Protein AF-A0A3T0Y4U0-F1 (afdb_monomer)

Secondary structure (DSSP, 8-state):
--HHHHHHHHHHHHHHHHHHHHHHHHHHHHHHHHHHHHHHHHHHHHHHHHHHHHHHH---HHHHHHHHHHHHHHTT--HHHHHHHHHHHS--TT----

pLDDT: mean 88.21, std 12.37, range [36.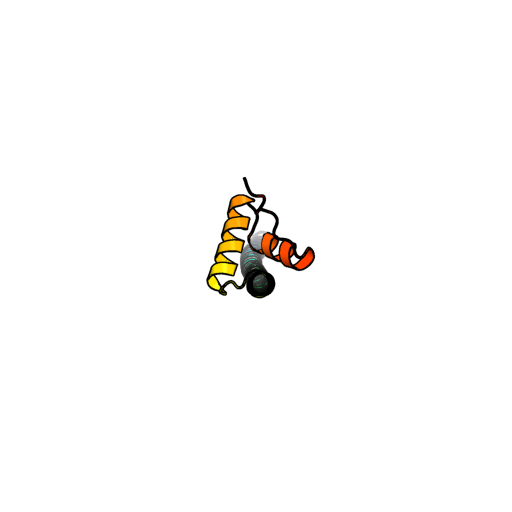91, 98.19]

Sequence (98 aa):
MGDEDEAREMDNQANDVFLGQVLAQLRSVTDRVEQLTQAIESRDVIGQAKGILMERYQLTPDDAFALLVACSTQSNTKLACVASRLVTSGSLQGLTKG

Mean predicted aligned error: 8.64 Å

Nearest PDB structures (foldseek):
  6ww6-assembly1_A  TM=9.584E-01  e=4.386E-02  Enterococcus faecalis
  4akk-assembly1_B  TM=9.848E-01  e=1.472E-01  Klebsiella oxytoca
  1sd5-assembly1_A  TM=9.040E-01  e=1.024E-01  Mycobacterium tuberculosis H37Rv

Radius of gyration: 25.23 Å; Cα contacts (8 Å, |Δi|>4): 54; chains: 1; bounding box: 66×23×65 Å

Structure (mmCIF, N/CA/C/O backbone):
data_AF-A0A3T0Y4U0-F1
#
_entry.id   AF-A0A3T0Y4U0-F1
#
loop_
_atom_site.group_PDB
_atom_site.id
_atom_site.type_symbol
_atom_site.label_atom_id
_atom_site.label_alt_id
_atom_site.label_comp_id
_atom_site.label_asym_id
_atom_site.label_entity_id
_atom_site.label_seq_id
_atom_site.pdbx_PDB_ins_code
_atom_site.Cartn_x
_atom_site.Cartn_y
_atom_site.Cartn_z
_atom_site.occupancy
_atom_site.B_iso_or_equiv
_atom_site.auth_seq_id
_atom_site.auth_comp_id
_atom_site.auth_asym_id
_atom_site.auth_atom_id
_atom_site.pdbx_PDB_model_num
ATOM 1 N N . MET A 1 1 ? 45.181 -5.423 -39.770 1.00 60.31 1 MET A N 1
ATOM 2 C CA . MET A 1 1 ? 44.822 -5.408 -38.337 1.00 60.31 1 MET A CA 1
ATOM 3 C C . MET A 1 1 ? 44.156 -4.071 -38.027 1.00 60.31 1 MET A C 1
ATOM 5 O O . MET A 1 1 ? 44.692 -3.295 -37.259 1.00 60.31 1 MET A O 1
ATOM 9 N N . GLY A 1 2 ? 43.079 -3.747 -38.753 1.00 72.69 2 GLY A N 1
ATOM 10 C CA . GLY A 1 2 ? 42.419 -2.434 -38.710 1.00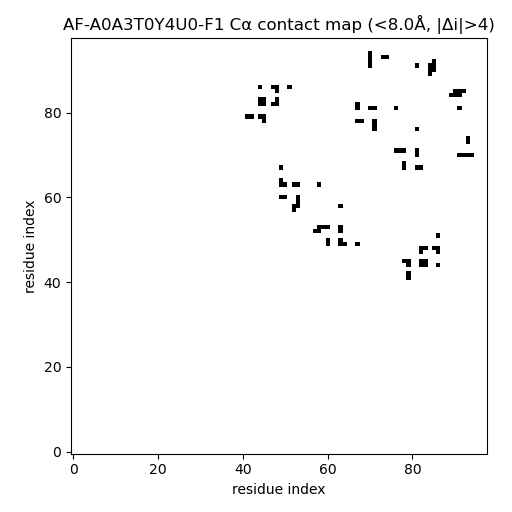 72.69 2 GLY A CA 1
ATOM 11 C C . GLY A 1 2 ? 40.925 -2.586 -38.985 1.00 72.69 2 GLY A C 1
ATOM 12 O O . GLY A 1 2 ? 40.122 -2.363 -38.095 1.00 72.69 2 GLY A O 1
ATOM 13 N N . ASP A 1 3 ? 40.564 -3.142 -40.143 1.00 74.12 3 ASP A N 1
ATOM 14 C CA . ASP A 1 3 ? 39.146 -3.230 -40.538 1.00 74.12 3 ASP A CA 1
ATOM 15 C C . ASP A 1 3 ? 38.333 -4.290 -39.758 1.00 74.12 3 ASP A C 1
ATOM 17 O O . ASP A 1 3 ? 37.168 -4.077 -39.430 1.00 74.12 3 ASP A O 1
ATOM 21 N N . GLU A 1 4 ? 38.933 -5.442 -39.423 1.00 72.38 4 GLU A N 1
ATOM 22 C CA . GLU A 1 4 ? 38.249 -6.501 -38.654 1.00 72.38 4 GLU A CA 1
ATOM 23 C C . GLU A 1 4 ? 38.109 -6.185 -37.158 1.00 72.38 4 GLU A C 1
ATOM 25 O O . GLU A 1 4 ? 37.193 -6.693 -36.507 1.00 72.38 4 GLU A O 1
ATOM 30 N N . ASP A 1 5 ? 39.021 -5.381 -36.610 1.00 77.06 5 ASP A N 1
ATOM 31 C CA . ASP A 1 5 ? 38.979 -4.971 -35.205 1.00 77.06 5 ASP A CA 1
ATOM 32 C C . ASP A 1 5 ? 37.950 -3.843 -35.014 1.00 77.06 5 ASP A C 1
ATOM 34 O O . ASP A 1 5 ? 37.143 -3.919 -34.091 1.00 77.06 5 ASP A O 1
ATOM 38 N N . GLU A 1 6 ? 37.862 -2.887 -35.950 1.00 75.50 6 GLU A N 1
ATOM 39 C CA . GLU A 1 6 ? 36.810 -1.856 -35.961 1.00 75.50 6 GLU A CA 1
ATOM 40 C C . GLU A 1 6 ? 35.404 -2.452 -36.127 1.00 75.50 6 GLU A C 1
ATOM 42 O O . GLU A 1 6 ? 34.476 -2.064 -35.417 1.00 75.50 6 GLU A O 1
ATOM 47 N N . ALA A 1 7 ? 35.232 -3.440 -37.013 1.00 74.62 7 ALA A N 1
ATOM 48 C CA . ALA A 1 7 ? 33.946 -4.116 -37.185 1.00 74.62 7 ALA A CA 1
ATOM 49 C C . ALA A 1 7 ? 33.505 -4.860 -35.910 1.00 74.62 7 ALA A C 1
ATOM 51 O O . ALA A 1 7 ? 32.326 -4.830 -35.553 1.00 74.62 7 ALA A O 1
ATOM 52 N N . ARG A 1 8 ? 34.449 -5.496 -35.200 1.00 77.94 8 ARG A N 1
ATOM 53 C CA . ARG A 1 8 ? 34.186 -6.128 -33.897 1.00 77.94 8 ARG A CA 1
ATOM 54 C C . ARG A 1 8 ? 33.838 -5.105 -32.825 1.00 77.94 8 ARG A C 1
ATOM 56 O O . ARG A 1 8 ? 32.959 -5.370 -32.012 1.00 77.94 8 ARG A O 1
ATOM 63 N N . GLU A 1 9 ? 34.504 -3.957 -32.808 1.00 79.81 9 GLU A N 1
ATOM 64 C CA . GLU A 1 9 ? 34.255 -2.906 -31.821 1.00 79.81 9 GLU A CA 1
ATOM 65 C C . GLU A 1 9 ? 32.897 -2.228 -32.040 1.00 79.81 9 GLU A C 1
ATOM 67 O O . GLU A 1 9 ? 32.163 -2.005 -31.078 1.00 79.81 9 GLU A O 1
ATOM 72 N N . MET A 1 10 ? 32.497 -2.018 -33.298 1.00 72.19 10 MET A N 1
ATOM 73 C CA . MET A 1 10 ? 31.152 -1.556 -33.650 1.00 72.19 10 MET A CA 1
ATOM 74 C C . MET A 1 10 ? 30.061 -2.556 -33.256 1.00 72.19 10 MET A C 1
ATOM 76 O O . MET A 1 10 ? 29.032 -2.143 -32.723 1.00 72.19 10 MET A O 1
ATOM 80 N N . ASP A 1 11 ? 30.269 -3.853 -33.495 1.00 81.81 11 ASP A N 1
ATOM 81 C CA . ASP A 1 11 ? 29.325 -4.901 -33.087 1.00 81.81 11 ASP A CA 1
ATOM 82 C C . ASP A 1 11 ? 29.207 -4.972 -31.555 1.00 81.81 11 ASP A C 1
ATOM 84 O O . ASP A 1 11 ? 28.102 -5.000 -31.014 1.00 81.81 11 ASP A O 1
ATOM 88 N N . ASN A 1 12 ? 30.330 -4.865 -30.834 1.00 83.69 12 ASN A N 1
ATOM 89 C CA . ASN A 1 12 ? 30.331 -4.796 -29.372 1.00 83.69 12 ASN A CA 1
ATOM 90 C C . ASN A 1 12 ? 29.626 -3.537 -28.848 1.00 83.69 12 ASN A C 1
ATOM 92 O O . ASN A 1 12 ? 28.857 -3.625 -27.892 1.00 83.69 12 ASN A O 1
ATOM 96 N N . GLN A 1 13 ? 29.847 -2.378 -29.473 1.00 82.38 13 GLN A N 1
ATOM 97 C CA . GLN A 1 13 ? 29.187 -1.127 -29.101 1.00 82.38 13 GLN A CA 1
ATOM 98 C C . GLN A 1 13 ? 27.678 -1.190 -29.375 1.00 82.38 13 GLN A C 1
ATOM 100 O O . GLN A 1 13 ? 26.878 -0.770 -28.539 1.00 82.38 13 GLN A O 1
ATOM 105 N N . ALA A 1 14 ? 27.273 -1.739 -30.522 1.00 83.81 14 ALA A N 1
ATOM 106 C CA . ALA A 1 14 ? 25.869 -1.937 -30.864 1.00 83.81 14 ALA A CA 1
ATOM 107 C C . ALA A 1 14 ? 25.188 -2.909 -29.890 1.00 83.81 14 ALA A C 1
ATOM 109 O O . ALA A 1 14 ? 24.071 -2.647 -29.435 1.00 83.81 14 ALA A O 1
ATOM 110 N N . ASN A 1 15 ? 25.875 -3.992 -29.524 1.00 88.12 15 ASN A N 1
ATOM 111 C CA . ASN A 1 15 ? 25.376 -4.969 -28.568 1.00 88.12 15 ASN A CA 1
ATOM 112 C C . ASN A 1 15 ? 25.249 -4.373 -27.154 1.00 88.12 15 ASN A C 1
ATOM 114 O O . ASN A 1 15 ? 24.232 -4.587 -26.502 1.00 88.12 15 ASN A O 1
ATOM 118 N N . ASP A 1 16 ? 26.209 -3.566 -26.695 1.00 88.62 16 ASP A N 1
ATOM 119 C CA . ASP A 1 16 ? 26.156 -2.917 -25.374 1.00 88.62 16 ASP A CA 1
ATOM 120 C C . ASP A 1 16 ? 24.998 -1.907 -25.271 1.00 88.62 16 ASP A C 1
ATOM 122 O O . ASP A 1 16 ? 24.228 -1.912 -24.306 1.00 88.62 16 ASP A O 1
ATOM 126 N N . VAL A 1 17 ? 24.781 -1.105 -26.321 1.00 90.31 17 VAL A N 1
ATOM 127 C CA . VAL A 1 17 ? 23.632 -0.185 -26.403 1.00 90.31 17 VAL A CA 1
ATOM 128 C C . VAL A 1 17 ? 22.309 -0.954 -26.390 1.00 90.31 17 VAL A C 1
ATOM 130 O O . VAL A 1 17 ? 21.377 -0.574 -25.673 1.00 90.31 17 VAL A O 1
ATOM 133 N N . PHE A 1 18 ? 22.219 -2.045 -27.152 1.00 91.94 18 PHE A N 1
ATOM 134 C CA . PHE A 1 18 ? 21.026 -2.886 -27.197 1.00 91.94 18 PHE A CA 1
ATOM 135 C C . PHE A 1 18 ? 20.737 -3.541 -25.838 1.00 91.94 18 PHE A C 1
ATOM 137 O O . PHE A 1 18 ? 19.613 -3.460 -25.337 1.00 91.94 18 PHE A O 1
ATOM 144 N N . LEU A 1 19 ? 21.753 -4.120 -25.192 1.00 92.25 19 LEU A N 1
ATOM 145 C CA . LEU A 1 19 ? 21.640 -4.700 -23.853 1.00 92.25 19 LEU A CA 1
ATOM 146 C C . LEU A 1 19 ? 21.206 -3.651 -22.824 1.00 92.25 19 LEU A C 1
ATOM 148 O O . LEU A 1 19 ? 20.307 -3.917 -22.025 1.00 92.25 19 LEU A O 1
ATOM 152 N N . GLY A 1 20 ? 21.769 -2.442 -22.877 1.00 93.81 20 GLY A N 1
ATOM 153 C CA . GLY A 1 20 ? 21.369 -1.330 -22.015 1.00 93.81 20 GLY A CA 1
ATOM 154 C C . GLY A 1 20 ? 19.886 -0.971 -22.158 1.00 93.81 20 GLY A C 1
ATOM 155 O O . GLY A 1 20 ? 19.188 -0.797 -21.155 1.00 93.81 20 GLY A O 1
ATOM 156 N N . GLN A 1 21 ? 19.371 -0.925 -23.390 1.00 94.31 21 GLN A N 1
ATOM 157 C CA . GLN A 1 21 ? 17.951 -0.669 -23.651 1.00 94.31 21 GLN A CA 1
ATOM 158 C C . GLN A 1 21 ? 17.048 -1.789 -23.122 1.00 94.31 21 GLN A C 1
ATOM 160 O O . GLN A 1 21 ? 16.044 -1.504 -22.464 1.00 94.31 21 GLN A O 1
ATOM 165 N N . VAL A 1 22 ? 17.409 -3.053 -23.356 1.00 95.81 22 VAL A N 1
ATOM 166 C CA . VAL A 1 22 ? 16.645 -4.212 -22.868 1.00 95.81 22 VAL A CA 1
ATOM 167 C C . VAL A 1 22 ? 16.604 -4.234 -21.338 1.00 95.81 22 VAL A C 1
ATOM 169 O O . 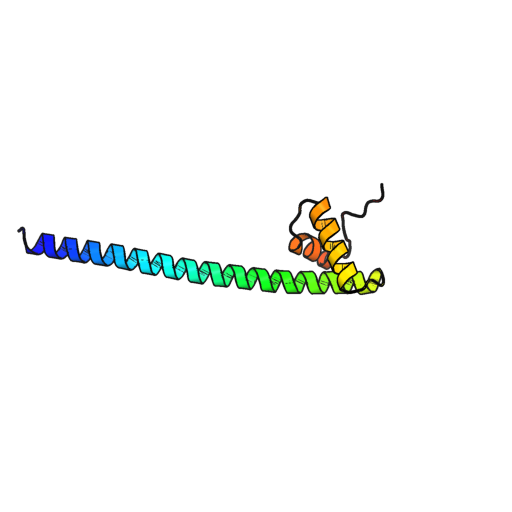VAL A 1 22 ? 15.535 -4.413 -20.755 1.00 95.81 22 VAL A O 1
ATOM 172 N N . LEU A 1 23 ? 17.731 -3.985 -20.666 1.00 96.06 23 LEU A N 1
ATOM 173 C CA . LEU A 1 23 ? 17.791 -3.928 -19.202 1.00 96.06 23 LEU A CA 1
ATOM 174 C C . LEU A 1 23 ? 16.933 -2.792 -18.629 1.00 96.06 23 LEU A C 1
ATOM 176 O O . LEU A 1 23 ? 16.247 -2.991 -17.623 1.00 96.06 23 LEU A O 1
ATOM 180 N N . ALA A 1 24 ? 16.937 -1.618 -19.265 1.00 94.56 24 ALA A N 1
ATOM 181 C CA . ALA A 1 24 ? 16.099 -0.494 -18.854 1.00 94.56 24 ALA A CA 1
ATOM 182 C C . ALA A 1 24 ? 14.600 -0.814 -18.994 1.00 94.56 24 ALA A C 1
ATOM 184 O O . ALA A 1 24 ? 13.818 -0.524 -18.085 1.00 94.56 24 ALA A O 1
ATOM 185 N N . GLN A 1 25 ? 14.201 -1.460 -20.095 1.00 95.50 25 GLN A N 1
ATOM 186 C CA . GLN A 1 25 ? 12.820 -1.903 -20.301 1.00 95.50 25 GLN A CA 1
ATOM 187 C C . GLN A 1 25 ? 12.401 -2.962 -19.279 1.00 95.50 25 GLN A C 1
ATOM 189 O O . GLN A 1 25 ? 11.338 -2.830 -18.672 1.00 95.50 25 GLN A O 1
ATOM 194 N N . LEU A 1 26 ? 13.241 -3.974 -19.036 1.00 95.88 26 LEU A N 1
ATOM 195 C CA . LEU A 1 26 ? 12.972 -5.004 -18.031 1.00 95.88 26 LEU A CA 1
ATOM 196 C C . LEU A 1 26 ? 12.803 -4.396 -16.639 1.00 95.88 26 LEU A C 1
ATOM 198 O O . LEU A 1 26 ? 11.845 -4.729 -15.948 1.00 95.88 26 LEU A O 1
ATOM 202 N N . ARG A 1 27 ? 13.673 -3.456 -16.247 1.00 95.31 27 ARG A N 1
ATOM 203 C CA . ARG A 1 27 ? 13.534 -2.744 -14.971 1.00 95.31 27 ARG A CA 1
ATOM 204 C C . ARG A 1 27 ? 12.203 -2.007 -14.882 1.00 95.31 27 ARG A C 1
ATOM 206 O O . ARG A 1 27 ? 11.496 -2.170 -13.899 1.00 95.31 27 ARG A O 1
ATOM 213 N N . SER A 1 28 ? 11.827 -1.262 -15.921 1.00 94.75 28 SER A N 1
ATOM 214 C CA . SER A 1 28 ? 10.552 -0.539 -15.934 1.00 94.75 28 SER A CA 1
ATOM 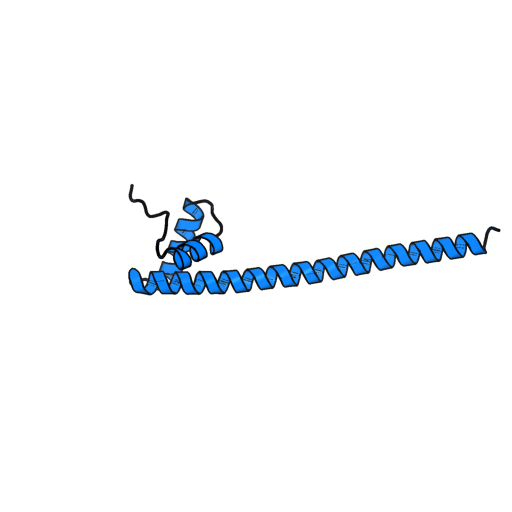215 C C . SER A 1 28 ? 9.346 -1.470 -15.773 1.00 94.75 28 SER A C 1
ATOM 217 O O . SER A 1 28 ? 8.390 -1.113 -15.082 1.00 94.75 28 SER A O 1
ATOM 219 N N . VAL A 1 29 ? 9.380 -2.654 -16.391 1.00 94.44 29 VAL A N 1
ATOM 220 C CA . VAL A 1 29 ? 8.327 -3.667 -16.240 1.00 94.44 29 VAL A CA 1
ATOM 221 C C . VAL A 1 29 ? 8.299 -4.209 -14.814 1.00 94.44 29 VAL A C 1
ATOM 223 O O . VAL A 1 29 ? 7.227 -4.243 -14.208 1.00 94.44 29 VAL A O 1
ATOM 226 N N . THR A 1 30 ? 9.452 -4.586 -14.260 1.00 94.38 30 THR A N 1
ATOM 227 C CA . THR A 1 30 ? 9.559 -5.087 -12.882 1.00 94.38 30 THR A CA 1
ATOM 228 C C . THR A 1 30 ? 9.055 -4.056 -11.876 1.00 94.38 30 THR A C 1
ATOM 230 O O . THR A 1 30 ? 8.165 -4.369 -11.087 1.00 94.38 30 THR A O 1
ATOM 233 N N . ASP A 1 31 ? 9.511 -2.805 -11.975 1.00 93.94 31 ASP A N 1
ATOM 234 C CA . ASP A 1 31 ? 9.075 -1.706 -11.107 1.00 93.94 31 ASP A CA 1
ATOM 235 C C . ASP A 1 31 ? 7.551 -1.524 -11.171 1.00 93.94 31 ASP A C 1
ATOM 237 O O . ASP A 1 31 ? 6.888 -1.280 -10.160 1.00 93.94 31 ASP A O 1
ATOM 241 N N . ARG A 1 32 ? 6.957 -1.669 -12.364 1.00 90.88 32 ARG A N 1
ATOM 242 C CA . ARG A 1 32 ? 5.508 -1.544 -12.532 1.00 90.88 32 ARG A CA 1
ATOM 243 C C . ARG A 1 32 ? 4.749 -2.685 -11.862 1.00 90.88 32 ARG A C 1
ATOM 245 O O . ARG A 1 32 ? 3.718 -2.433 -11.238 1.00 90.88 32 ARG A O 1
ATOM 252 N N . VAL A 1 33 ? 5.237 -3.917 -11.989 1.00 91.94 33 VAL A N 1
ATOM 253 C CA . VAL A 1 33 ? 4.649 -5.090 -11.326 1.00 91.94 33 VAL A CA 1
ATOM 254 C C . VAL A 1 33 ? 4.730 -4.943 -9.807 1.00 91.94 33 VAL A C 1
ATOM 256 O O . VAL A 1 33 ? 3.736 -5.188 -9.120 1.00 91.94 33 VAL A O 1
ATOM 259 N N . GLU A 1 34 ? 5.860 -4.478 -9.278 1.00 89.81 34 GLU A N 1
ATOM 260 C CA . GLU A 1 34 ? 6.034 -4.231 -7.844 1.00 89.81 34 GLU A CA 1
ATOM 261 C C . GLU A 1 34 ? 5.075 -3.153 -7.331 1.00 89.81 34 GLU A C 1
ATOM 263 O O . GLU A 1 34 ? 4.377 -3.368 -6.340 1.00 89.81 34 GLU A O 1
ATOM 268 N N . GLN A 1 35 ? 4.965 -2.020 -8.030 1.00 87.38 35 GLN A N 1
ATOM 269 C CA . GLN A 1 35 ? 4.039 -0.942 -7.663 1.00 87.38 35 GLN A CA 1
ATOM 270 C C . GLN A 1 35 ? 2.578 -1.403 -7.649 1.00 87.38 35 GLN A C 1
ATOM 272 O O . GLN A 1 35 ? 1.820 -1.036 -6.750 1.00 87.38 35 GLN A O 1
ATOM 277 N N . LEU A 1 36 ? 2.167 -2.200 -8.640 1.00 85.25 36 LEU A N 1
ATOM 278 C CA . LEU A 1 36 ? 0.809 -2.741 -8.702 1.00 85.25 36 LEU A CA 1
ATOM 279 C C . LEU A 1 36 ? 0.552 -3.736 -7.569 1.00 85.25 36 LEU A C 1
ATOM 281 O O . LEU A 1 36 ? -0.486 -3.652 -6.917 1.00 85.25 36 LEU A O 1
ATOM 285 N N . THR A 1 37 ? 1.507 -4.626 -7.300 1.00 84.00 37 THR A N 1
ATOM 286 C CA . THR A 1 37 ? 1.426 -5.583 -6.188 1.00 84.00 37 THR A CA 1
ATOM 287 C C . THR A 1 37 ? 1.280 -4.851 -4.854 1.00 84.00 37 THR A C 1
ATOM 289 O O . THR A 1 37 ? 0.328 -5.099 -4.118 1.00 84.00 37 THR A O 1
ATOM 292 N N . GLN A 1 38 ? 2.132 -3.855 -4.592 1.00 83.19 38 GLN A N 1
ATOM 293 C CA . GLN A 1 38 ? 2.055 -3.033 -3.380 1.00 83.19 38 GLN A CA 1
ATOM 294 C C . GLN A 1 38 ? 0.716 -2.293 -3.254 1.00 83.19 38 GLN A C 1
ATOM 296 O O . GLN A 1 38 ? 0.186 -2.147 -2.149 1.00 83.19 38 GLN A O 1
ATOM 301 N N . ALA A 1 39 ? 0.152 -1.816 -4.368 1.00 82.38 39 ALA A N 1
ATOM 302 C CA . ALA A 1 39 ? -1.145 -1.147 -4.370 1.00 82.38 39 ALA A CA 1
ATOM 303 C C . ALA A 1 39 ? -2.292 -2.107 -4.016 1.00 82.38 39 ALA A C 1
ATOM 305 O O . ALA A 1 39 ? -3.196 -1.721 -3.271 1.00 82.38 39 ALA A O 1
ATOM 306 N N . ILE A 1 40 ? -2.248 -3.348 -4.509 1.00 83.31 40 ILE A N 1
ATOM 307 C CA . ILE A 1 40 ? -3.234 -4.389 -4.187 1.00 83.31 40 ILE A CA 1
ATOM 308 C C . ILE A 1 40 ? -3.147 -4.761 -2.705 1.00 83.31 40 ILE A C 1
ATOM 310 O O . ILE A 1 40 ? -4.150 -4.664 -2.001 1.00 83.31 40 ILE A O 1
ATOM 314 N N . GLU A 1 41 ? -1.954 -5.085 -2.204 1.00 83.50 41 GLU A N 1
ATOM 315 C CA . GLU A 1 41 ? -1.751 -5.429 -0.789 1.00 83.50 41 GLU A CA 1
ATOM 316 C C . GLU A 1 41 ? -2.207 -4.296 0.142 1.00 83.50 41 GLU A C 1
ATOM 318 O O . GLU A 1 41 ? -2.878 -4.524 1.152 1.00 83.50 41 GLU A O 1
ATOM 323 N N . SER A 1 42 ? -1.904 -3.049 -0.234 1.00 87.44 42 SER A N 1
ATOM 324 C CA . SER A 1 42 ? -2.355 -1.865 0.499 1.00 87.44 42 SER A CA 1
ATOM 325 C C . SER A 1 42 ? -3.880 -1.745 0.508 1.00 87.44 42 SER A C 1
ATOM 327 O O . SER A 1 42 ? -4.464 -1.421 1.542 1.00 87.44 42 SER A O 1
ATOM 329 N N . ARG A 1 43 ? -4.547 -2.009 -0.621 1.00 92.31 43 ARG A N 1
ATOM 330 C CA . ARG A 1 43 ? -6.011 -1.952 -0.717 1.00 92.31 43 ARG A CA 1
ATOM 331 C C . ARG A 1 43 ? -6.673 -2.993 0.182 1.00 92.31 43 ARG A C 1
ATOM 333 O O . ARG A 1 43 ? -7.645 -2.656 0.858 1.00 92.31 43 ARG A O 1
ATOM 340 N N . ASP A 1 44 ? -6.141 -4.209 0.222 1.00 94.38 44 ASP A N 1
ATOM 341 C CA . ASP A 1 44 ? -6.710 -5.299 1.015 1.00 94.38 44 ASP A CA 1
ATOM 342 C C . ASP A 1 44 ? -6.602 -5.020 2.516 1.00 94.38 44 ASP A C 1
ATOM 344 O O . ASP A 1 44 ? -7.605 -5.085 3.233 1.00 94.38 44 ASP A O 1
ATOM 348 N N . VAL A 1 45 ? -5.420 -4.617 3.001 1.00 95.94 45 VAL A N 1
ATOM 349 C CA . VAL A 1 45 ? -5.231 -4.310 4.430 1.00 95.94 45 VAL A CA 1
ATOM 350 C C . VAL A 1 45 ? -6.040 -3.085 4.869 1.00 95.94 45 VAL A C 1
ATOM 352 O O . VAL A 1 45 ? -6.589 -3.066 5.972 1.00 95.94 45 VAL A O 1
ATOM 355 N N . ILE A 1 46 ? -6.190 -2.077 3.999 1.00 96.62 46 ILE A N 1
ATOM 356 C CA . ILE A 1 46 ? -7.056 -0.917 4.257 1.00 96.62 46 ILE A CA 1
ATOM 357 C C . ILE A 1 46 ? -8.526 -1.347 4.310 1.00 96.62 46 ILE A C 1
ATOM 359 O O . ILE A 1 46 ? -9.258 -0.890 5.185 1.00 96.62 46 ILE A O 1
ATOM 363 N N . GLY A 1 47 ? -8.967 -2.241 3.422 1.00 97.31 47 GLY A N 1
ATOM 364 C CA . GLY A 1 47 ? -10.323 -2.793 3.440 1.00 97.31 47 GLY A CA 1
ATOM 365 C C . GLY A 1 47 ? -10.643 -3.526 4.745 1.00 97.31 47 GLY A C 1
ATOM 366 O O . GLY A 1 47 ? -11.682 -3.271 5.355 1.00 97.31 47 GLY A O 1
ATOM 367 N N . GLN A 1 48 ? -9.722 -4.367 5.221 1.00 97.44 48 GLN A N 1
ATOM 368 C CA . GLN A 1 48 ? -9.859 -5.066 6.505 1.00 97.44 48 GLN A CA 1
ATOM 369 C C . GLN A 1 48 ? -9.934 -4.083 7.679 1.00 97.44 48 GLN A C 1
ATOM 371 O O . GLN A 1 48 ? -10.839 -4.169 8.510 1.00 97.44 48 GLN A O 1
ATOM 376 N N . ALA A 1 49 ? -9.029 -3.102 7.717 1.00 97.31 49 ALA A N 1
ATOM 377 C CA . ALA A 1 49 ? -9.023 -2.051 8.730 1.00 97.31 49 ALA A CA 1
ATOM 378 C C . ALA A 1 49 ? -10.333 -1.244 8.741 1.00 97.31 49 ALA A C 1
ATOM 380 O O . ALA A 1 49 ? -10.886 -0.993 9.810 1.00 97.31 49 ALA A O 1
ATOM 381 N N . LYS A 1 50 ? -10.867 -0.884 7.565 1.00 97.62 50 LYS A N 1
ATOM 382 C CA . LYS A 1 50 ?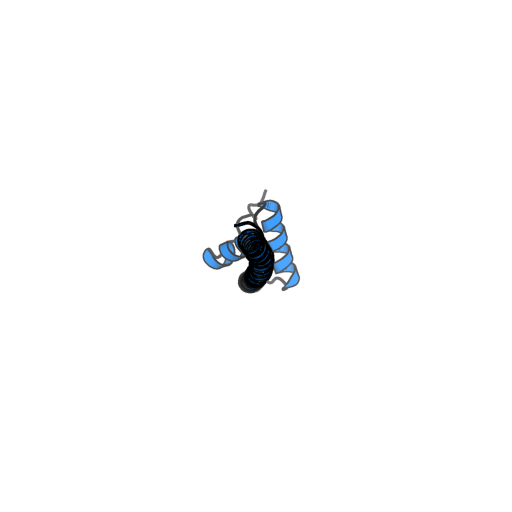 -12.178 -0.232 7.446 1.00 97.62 50 LYS A CA 1
ATOM 383 C C . LYS A 1 50 ? -13.279 -1.091 8.061 1.00 97.62 50 LYS A C 1
ATOM 385 O O . LYS A 1 50 ? -14.024 -0.580 8.886 1.00 97.62 50 LYS A O 1
ATOM 390 N N . GLY A 1 51 ? -13.350 -2.379 7.717 1.0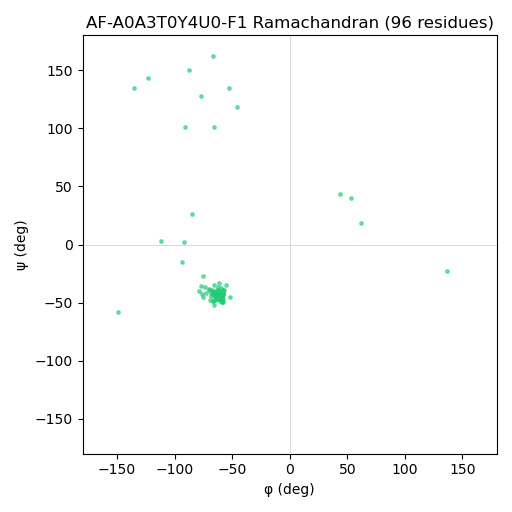0 97.62 51 GLY A N 1
ATOM 391 C CA . GLY A 1 51 ? -14.354 -3.299 8.262 1.00 97.62 51 GLY A CA 1
ATOM 392 C C . GLY A 1 51 ? -14.310 -3.391 9.790 1.00 97.62 51 GLY A C 1
ATOM 393 O O . GLY A 1 51 ? -15.348 -3.322 10.442 1.00 97.62 51 GLY A O 1
ATOM 394 N N . ILE A 1 52 ? -13.105 -3.440 10.363 1.00 96.94 52 ILE A N 1
ATOM 395 C CA . ILE A 1 52 ? -12.895 -3.399 11.815 1.00 96.94 52 ILE A CA 1
ATOM 396 C C . ILE A 1 52 ? -13.473 -2.115 12.435 1.00 96.94 52 ILE A C 1
ATOM 398 O O . ILE A 1 52 ? -14.138 -2.170 13.467 1.00 96.94 52 ILE A O 1
ATOM 402 N N . LEU A 1 53 ? -13.217 -0.949 11.837 1.00 96.38 53 LEU A N 1
ATOM 403 C CA . LEU A 1 53 ? -13.720 0.328 12.359 1.00 96.38 53 LEU A CA 1
ATOM 404 C C . LEU A 1 53 ? -15.233 0.473 12.190 1.00 96.38 53 LEU A C 1
ATOM 406 O O . LEU A 1 53 ? -15.891 0.991 13.089 1.00 96.38 53 LEU A O 1
ATOM 410 N N . MET A 1 54 ? -15.774 0.011 11.062 1.00 97.62 54 MET A N 1
ATOM 411 C CA . MET A 1 54 ? -17.212 0.003 10.798 1.00 97.62 54 MET A CA 1
ATOM 412 C C . MET A 1 54 ? -17.953 -0.795 11.873 1.00 97.62 54 MET A C 1
ATOM 414 O O . MET A 1 54 ? -18.926 -0.301 12.428 1.00 97.62 54 MET A O 1
ATOM 418 N N . GLU A 1 55 ? -17.461 -1.987 12.217 1.00 96.81 55 GLU A N 1
ATOM 419 C CA . GLU A 1 55 ? -18.076 -2.841 13.238 1.00 96.81 55 GLU A CA 1
ATOM 420 C C . GLU A 1 55 ? -18.019 -2.205 14.636 1.00 96.81 55 GLU A C 1
ATOM 422 O O . GLU A 1 55 ? -19.044 -2.095 15.311 1.00 96.81 55 GLU A O 1
ATOM 427 N N . ARG A 1 56 ? -16.854 -1.694 15.045 1.00 94.19 56 ARG A N 1
ATOM 428 C CA . ARG A 1 56 ? -16.646 -1.199 16.418 1.00 94.19 56 ARG A CA 1
ATOM 429 C C . ARG A 1 56 ? -17.251 0.162 16.702 1.00 94.19 56 ARG A C 1
ATOM 431 O O . ARG A 1 56 ? -17.669 0.425 17.826 1.00 94.19 56 ARG A O 1
ATOM 438 N N . TYR A 1 57 ? -17.225 1.046 15.714 1.00 94.56 57 TYR A N 1
ATOM 439 C CA . TYR A 1 57 ? -17.625 2.442 15.873 1.00 94.56 57 TYR A CA 1
ATOM 440 C C . TYR A 1 57 ? -18.912 2.775 15.113 1.00 94.56 57 TYR A C 1
ATOM 442 O O . TYR A 1 57 ? -19.324 3.930 15.127 1.00 94.56 57 TYR A O 1
ATOM 450 N N . GLN A 1 58 ? -19.547 1.783 14.473 1.00 96.62 58 GLN A N 1
ATOM 451 C CA . GLN A 1 58 ? -20.768 1.956 13.673 1.00 96.62 58 GLN A CA 1
ATOM 452 C C . GLN A 1 58 ? -20.608 3.042 12.601 1.00 96.62 58 GLN A C 1
ATOM 454 O O . GLN A 1 58 ? -21.498 3.855 12.357 1.00 96.62 58 GLN A O 1
ATOM 459 N N . LEU A 1 59 ? -19.427 3.067 11.983 1.00 96.62 59 LEU A N 1
ATOM 460 C CA . LEU A 1 59 ? -19.077 4.030 10.947 1.00 96.62 59 LEU A CA 1
ATOM 461 C C . LEU A 1 59 ? -19.507 3.530 9.574 1.00 96.62 59 LEU A C 1
ATOM 463 O O . LEU A 1 59 ? -19.482 2.330 9.290 1.00 96.62 59 LEU A O 1
ATOM 467 N N . THR A 1 60 ? -19.823 4.468 8.686 1.00 98.19 60 THR A N 1
ATOM 468 C CA . THR A 1 60 ? -19.937 4.156 7.263 1.00 98.19 60 THR A CA 1
ATOM 469 C C . THR A 1 60 ? -18.560 3.781 6.691 1.00 98.19 60 THR A C 1
ATOM 471 O O . THR A 1 60 ? -17.521 4.103 7.285 1.00 98.19 60 THR A O 1
ATOM 474 N N . PRO A 1 61 ? -18.497 3.119 5.520 1.00 97.25 61 PRO A N 1
ATOM 475 C CA . PRO A 1 61 ? -17.224 2.856 4.855 1.00 97.25 61 PRO A CA 1
ATOM 476 C C . PRO A 1 61 ? -16.395 4.122 4.602 1.00 97.25 61 PRO A C 1
ATOM 478 O O . PRO A 1 61 ? -15.165 4.058 4.646 1.00 97.25 61 PRO A O 1
ATOM 481 N N . ASP A 1 62 ? -17.041 5.250 4.318 1.00 97.81 62 ASP A N 1
ATOM 482 C CA . ASP A 1 62 ? -16.351 6.504 4.015 1.00 97.81 62 ASP A CA 1
ATOM 483 C C . ASP A 1 62 ? -15.815 7.153 5.291 1.00 97.81 62 ASP A C 1
ATOM 485 O O . ASP A 1 62 ? -14.640 7.523 5.335 1.00 97.81 62 ASP A O 1
ATOM 489 N N . ASP A 1 63 ? -16.603 7.162 6.369 1.00 97.31 63 ASP A N 1
ATOM 490 C CA . ASP A 1 63 ? -16.165 7.678 7.672 1.00 97.31 63 ASP A CA 1
ATOM 491 C C . ASP A 1 63 ? -15.010 6.851 8.254 1.00 97.31 63 ASP A C 1
ATOM 493 O O . ASP A 1 63 ? -14.033 7.397 8.769 1.00 97.31 63 ASP A O 1
ATOM 497 N N . ALA A 1 64 ? -15.068 5.521 8.127 1.00 97.31 64 ALA A N 1
ATOM 498 C CA . ALA A 1 64 ? -13.987 4.637 8.554 1.00 97.31 64 ALA A CA 1
ATOM 499 C C . ALA A 1 64 ? -12.685 4.908 7.780 1.00 97.31 64 ALA A C 1
ATOM 501 O O . ALA A 1 64 ? -11.597 4.895 8.357 1.00 97.31 64 ALA A O 1
ATOM 502 N N . PHE A 1 65 ? -12.779 5.178 6.475 1.00 97.06 65 PHE A N 1
ATOM 503 C CA . PHE A 1 65 ? -11.614 5.541 5.670 1.00 97.06 65 PHE A CA 1
ATOM 504 C C . PHE A 1 65 ? -11.066 6.917 6.057 1.00 97.06 65 PHE A C 1
ATOM 506 O O . PHE A 1 65 ? -9.857 7.056 6.243 1.00 97.06 65 PHE A O 1
ATOM 513 N N . ALA A 1 66 ? -11.939 7.909 6.241 1.00 97.00 66 ALA A N 1
ATOM 514 C CA . ALA A 1 66 ? -11.556 9.242 6.693 1.00 97.00 66 ALA A CA 1
ATOM 515 C C . ALA A 1 66 ? -10.827 9.193 8.044 1.00 97.00 66 ALA A C 1
ATOM 517 O O . ALA A 1 66 ? -9.814 9.870 8.220 1.00 97.00 66 ALA A O 1
ATOM 518 N N . LEU A 1 67 ? -11.267 8.331 8.965 1.00 95.81 67 LEU A N 1
ATOM 519 C CA . LEU A 1 67 ? -10.597 8.123 10.246 1.00 95.81 67 LEU A CA 1
ATOM 520 C C . LEU A 1 67 ? -9.183 7.539 10.083 1.00 95.81 67 LEU A C 1
ATOM 522 O O . LEU A 1 67 ? -8.242 8.018 10.717 1.00 95.81 67 LEU A O 1
ATOM 526 N N . LEU A 1 68 ? -8.997 6.551 9.201 1.00 95.75 68 LEU A N 1
ATOM 527 C CA . LEU A 1 68 ? -7.662 6.018 8.897 1.00 95.75 68 LEU A CA 1
ATOM 528 C C . LEU A 1 68 ? -6.746 7.094 8.290 1.00 95.75 68 LEU A C 1
ATOM 530 O O . LEU A 1 68 ? -5.571 7.173 8.657 1.00 95.75 68 LEU A O 1
ATOM 534 N N . VAL A 1 69 ? -7.277 7.940 7.400 1.00 95.69 69 VAL A N 1
ATOM 535 C CA . VAL A 1 69 ? -6.548 9.072 6.799 1.00 95.69 69 VAL A CA 1
ATOM 536 C C . VAL A 1 69 ? -6.157 10.102 7.858 1.00 95.69 69 VAL A C 1
ATOM 538 O O . VAL A 1 69 ? -5.010 10.556 7.873 1.00 95.69 69 VAL A O 1
ATOM 541 N N . ALA A 1 70 ? -7.065 10.435 8.776 1.00 94.69 70 ALA A N 1
ATOM 542 C CA . ALA A 1 70 ? -6.787 11.347 9.880 1.00 94.69 70 ALA A CA 1
ATOM 543 C C . ALA A 1 70 ? -5.643 10.820 10.761 1.00 94.69 70 ALA A C 1
ATOM 545 O O . ALA A 1 70 ? -4.672 11.540 10.994 1.00 94.69 70 ALA A O 1
ATOM 546 N N . CYS A 1 71 ? -5.687 9.546 11.164 1.00 93.31 71 CYS A N 1
ATOM 547 C CA . CYS A 1 71 ? -4.613 8.935 11.952 1.00 93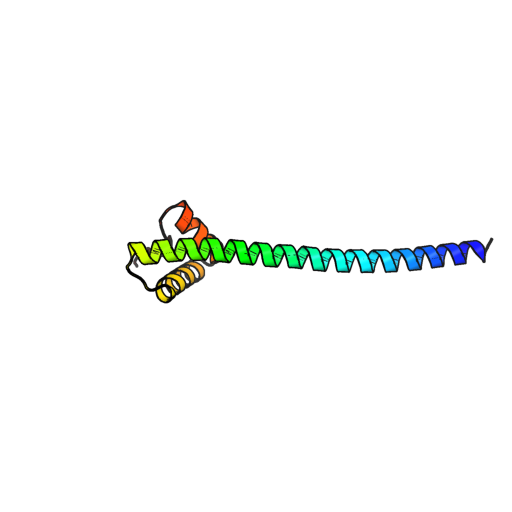.31 71 CYS A CA 1
ATOM 548 C C . CYS A 1 71 ? -3.284 8.872 11.190 1.00 93.31 71 CYS A C 1
ATOM 550 O O . CYS A 1 71 ? -2.246 9.197 11.758 1.00 93.31 71 CYS A O 1
ATOM 552 N N . SER A 1 72 ? -3.308 8.510 9.904 1.00 93.56 72 SER A N 1
ATOM 553 C CA . SER A 1 72 ? -2.128 8.509 9.027 1.00 93.56 72 SER A CA 1
ATOM 554 C C . SER A 1 72 ? -1.466 9.882 8.942 1.00 93.56 72 SER A C 1
ATOM 556 O O . SER A 1 72 ? -0.241 9.979 9.039 1.00 93.56 72 SER A O 1
ATOM 558 N N . THR A 1 73 ? -2.273 10.935 8.825 1.00 93.06 73 THR A N 1
ATOM 559 C CA . THR A 1 73 ? -1.801 12.322 8.751 1.00 93.06 73 THR A CA 1
ATOM 560 C C . THR A 1 73 ? -1.225 12.770 10.090 1.00 93.06 73 THR A C 1
ATOM 562 O O . THR A 1 73 ? -0.110 13.281 10.146 1.00 93.06 73 THR A O 1
ATOM 565 N N . GLN A 1 74 ? -1.947 12.516 11.183 1.00 92.12 74 GLN A N 1
ATOM 566 C CA . GLN A 1 74 ? -1.527 12.881 12.534 1.00 92.12 74 GLN A CA 1
ATOM 567 C C . GLN A 1 74 ? -0.235 12.172 12.958 1.00 92.12 74 GLN A C 1
ATOM 569 O O . GLN A 1 74 ? 0.600 12.771 13.631 1.00 92.12 74 GLN A O 1
ATOM 574 N N . SER A 1 75 ? -0.046 10.912 12.559 1.00 89.94 75 SER A N 1
ATOM 575 C CA . SER A 1 75 ? 1.152 10.137 12.885 1.00 89.94 75 SER A CA 1
ATOM 576 C C . SER A 1 75 ? 2.260 10.237 11.831 1.00 89.94 75 SER A C 1
ATOM 578 O O . SER A 1 75 ? 3.269 9.543 11.962 1.00 89.94 75 SER A O 1
ATOM 580 N N . ASN A 1 76 ? 2.070 11.029 10.766 1.00 91.81 76 ASN A N 1
ATOM 581 C CA . ASN A 1 76 ? 2.962 11.111 9.601 1.00 91.81 76 ASN A CA 1
ATOM 582 C C . ASN A 1 76 ? 3.439 9.723 9.116 1.00 91.81 76 ASN A C 1
ATOM 584 O O . ASN A 1 76 ? 4.620 9.475 8.878 1.00 91.81 76 ASN A O 1
ATOM 588 N N . THR A 1 77 ? 2.517 8.763 9.062 1.00 91.38 77 THR A N 1
ATOM 589 C CA . THR A 1 77 ? 2.801 7.361 8.733 1.00 91.38 77 THR A CA 1
ATOM 590 C C . THR A 1 77 ? 1.964 6.955 7.535 1.00 91.38 77 THR A C 1
ATOM 592 O O . THR A 1 77 ? 0.807 7.352 7.433 1.00 91.38 77 THR A O 1
ATOM 595 N N . LYS A 1 78 ? 2.505 6.121 6.640 1.00 92.75 78 LYS A N 1
ATOM 596 C CA . LYS A 1 78 ? 1.757 5.607 5.482 1.00 92.75 78 LYS A CA 1
ATOM 597 C C . LYS A 1 78 ? 0.432 4.964 5.917 1.00 92.75 78 LYS A C 1
ATOM 599 O O . LYS A 1 78 ? 0.419 4.137 6.828 1.00 92.75 78 LYS A O 1
ATOM 604 N N . LEU A 1 79 ? -0.653 5.278 5.207 1.00 94.12 79 LEU A N 1
ATOM 605 C CA . LEU A 1 79 ? -2.005 4.779 5.485 1.00 94.12 79 LEU A CA 1
ATOM 606 C C . LEU A 1 79 ? -2.070 3.249 5.620 1.00 94.12 79 LEU A C 1
ATOM 608 O O . LEU A 1 79 ? -2.643 2.740 6.579 1.00 94.12 79 LEU A O 1
ATOM 612 N N . ALA A 1 80 ? -1.424 2.515 4.708 1.00 94.31 80 ALA A N 1
ATOM 613 C CA . ALA A 1 80 ? -1.363 1.051 4.751 1.00 94.31 80 ALA A CA 1
ATOM 614 C C . ALA A 1 80 ? -0.678 0.519 6.025 1.00 94.31 80 ALA A C 1
ATOM 616 O O . ALA A 1 80 ? -1.073 -0.514 6.557 1.00 94.31 80 ALA A O 1
ATOM 617 N N . CYS A 1 81 ? 0.307 1.244 6.565 1.00 93.62 81 CYS A N 1
ATOM 618 C CA . CYS A 1 81 ? 0.953 0.881 7.823 1.00 93.62 81 CYS A CA 1
ATOM 619 C C . CYS A 1 81 ? 0.024 1.138 9.020 1.00 93.62 81 CYS A C 1
ATOM 621 O O . CYS A 1 81 ? -0.090 0.283 9.893 1.00 93.62 81 CYS A O 1
ATOM 623 N N . VAL A 1 82 ? -0.709 2.257 9.039 1.00 94.75 82 VAL A N 1
ATOM 624 C CA . VAL A 1 82 ? -1.748 2.509 10.058 1.00 94.75 82 VAL A CA 1
ATOM 625 C C . VAL A 1 82 ? -2.822 1.420 10.027 1.00 94.75 82 VAL A C 1
ATOM 627 O O . VAL A 1 82 ? -3.154 0.858 11.070 1.00 94.75 82 VAL A O 1
ATOM 630 N N . ALA A 1 83 ? -3.305 1.067 8.835 1.00 95.94 83 ALA A N 1
ATOM 631 C CA . ALA A 1 83 ? -4.262 -0.016 8.639 1.00 95.94 83 ALA A CA 1
ATOM 632 C C . ALA A 1 83 ? -3.709 -1.366 9.126 1.00 95.94 83 ALA A C 1
ATOM 634 O O . ALA A 1 83 ? -4.358 -2.041 9.918 1.00 95.94 83 ALA A O 1
ATOM 635 N N . SER A 1 84 ? -2.482 -1.726 8.737 1.00 95.38 84 SER A N 1
ATOM 636 C CA . SER A 1 84 ? -1.812 -2.959 9.176 1.00 95.38 84 SER A CA 1
ATOM 637 C C . SER A 1 84 ? -1.661 -3.035 10.698 1.00 95.38 84 SER A C 1
ATOM 639 O O . SER A 1 84 ? -1.943 -4.071 11.307 1.00 95.38 84 SER A O 1
ATOM 641 N N . ARG A 1 85 ? -1.291 -1.922 11.343 1.00 94.06 85 ARG A N 1
ATOM 642 C CA . ARG A 1 85 ? -1.207 -1.833 12.805 1.00 94.06 85 ARG A CA 1
ATOM 643 C C . ARG A 1 85 ? -2.567 -2.032 13.457 1.00 94.06 85 ARG A C 1
ATOM 645 O O . ARG A 1 85 ? -2.641 -2.758 14.447 1.00 94.06 85 ARG A O 1
ATOM 652 N N . LEU A 1 86 ? -3.630 -1.440 12.912 1.00 95.25 86 LEU A N 1
ATOM 653 C CA . LEU A 1 86 ? -4.987 -1.660 13.410 1.00 95.25 86 LEU A CA 1
ATOM 654 C C . LEU A 1 86 ? -5.414 -3.124 13.250 1.00 95.25 86 LEU A C 1
ATOM 656 O O . LEU A 1 86 ? -5.945 -3.694 14.196 1.00 95.25 86 LEU A O 1
ATOM 660 N N . VAL A 1 87 ? -5.164 -3.738 12.093 1.00 96.50 87 VAL A N 1
ATOM 661 C CA . VAL A 1 87 ? -5.509 -5.145 11.834 1.00 96.50 87 VAL A CA 1
ATOM 662 C C . VAL A 1 87 ? -4.766 -6.076 12.794 1.00 96.50 87 VAL A C 1
ATOM 664 O O . VAL A 1 87 ? -5.374 -6.970 13.371 1.00 96.50 87 VAL A O 1
ATOM 667 N N . THR A 1 88 ? -3.475 -5.829 13.028 1.00 94.69 88 THR A N 1
ATOM 668 C CA . THR A 1 88 ? -2.631 -6.685 13.878 1.00 94.69 88 THR 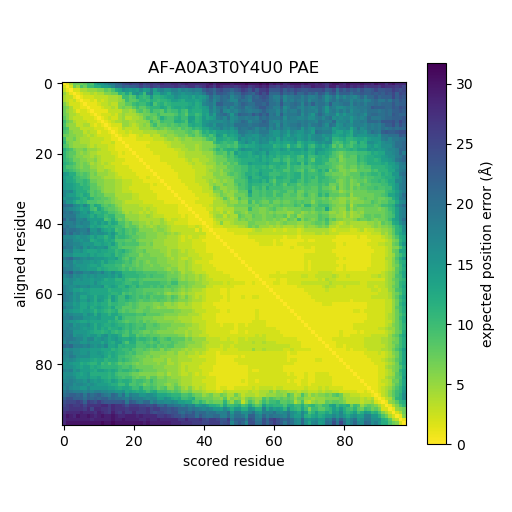A CA 1
ATOM 669 C C . THR A 1 88 ? -2.919 -6.501 15.369 1.00 94.69 88 THR A C 1
ATOM 671 O O . THR A 1 88 ? -3.005 -7.472 16.112 1.00 94.69 88 THR A O 1
ATOM 674 N N . SER A 1 89 ? -3.037 -5.253 15.831 1.00 91.44 89 SER A N 1
ATOM 675 C CA . SER A 1 89 ? -3.175 -4.938 17.263 1.00 91.44 89 SER A CA 1
ATOM 676 C C . SER A 1 89 ? -4.621 -4.809 17.729 1.00 91.44 89 SER A C 1
ATOM 678 O O . SER A 1 89 ? -4.886 -4.739 18.927 1.00 91.44 89 SER A O 1
ATOM 680 N N . GLY A 1 90 ? -5.563 -4.679 16.796 1.00 87.06 90 GLY A N 1
ATOM 681 C CA . GLY A 1 90 ? -6.934 -4.317 17.106 1.00 87.06 90 GLY A CA 1
ATOM 682 C C . GLY A 1 90 ? -7.066 -2.940 17.759 1.00 87.06 90 GLY A C 1
ATOM 683 O O . GLY A 1 90 ? -8.096 -2.684 18.363 1.00 87.06 90 GLY A O 1
ATOM 684 N N . SER A 1 91 ? -6.084 -2.042 17.680 1.00 84.62 91 SER A N 1
ATOM 685 C CA . SER A 1 91 ? -6.186 -0.697 18.260 1.00 84.62 91 SER A CA 1
ATOM 686 C C . SER A 1 91 ? -5.670 0.365 17.298 1.00 84.62 91 SER A C 1
ATOM 688 O O . SER A 1 91 ? -4.604 0.218 16.700 1.00 84.62 91 SER A O 1
ATOM 690 N N . LEU A 1 92 ? -6.418 1.461 17.163 1.00 80.88 92 LEU A N 1
ATOM 691 C CA . LEU A 1 92 ? -6.010 2.599 16.345 1.00 80.88 92 LEU A CA 1
ATOM 692 C C . LEU A 1 92 ? -5.239 3.595 17.222 1.00 80.88 92 LEU A C 1
ATOM 694 O O . LEU A 1 92 ? -5.827 4.339 18.006 1.00 80.88 92 LEU A O 1
ATOM 698 N N . GLN A 1 93 ? -3.908 3.581 17.128 1.00 70.38 93 GLN A N 1
ATOM 699 C CA . GLN A 1 93 ? -3.066 4.543 17.846 1.00 70.38 93 GLN A CA 1
ATOM 700 C C . GLN A 1 93 ? -3.088 5.902 17.131 1.00 70.38 93 GLN A C 1
ATOM 702 O O . GLN A 1 93 ? -2.828 5.969 15.933 1.00 70.38 93 GLN A O 1
ATOM 707 N N . GLY A 1 94 ? -3.395 6.968 17.875 1.00 61.19 94 GLY A N 1
ATOM 708 C CA . GLY A 1 94 ? -3.568 8.337 17.361 1.00 61.19 94 GLY A CA 1
ATOM 709 C C . GLY A 1 94 ? -4.785 9.062 17.955 1.00 61.19 94 GLY A C 1
ATOM 710 O O . GLY A 1 94 ? -4.785 10.280 18.058 1.00 61.19 94 GLY A O 1
ATOM 711 N N . LEU A 1 95 ? -5.775 8.316 18.462 1.00 54.84 95 LEU A N 1
ATOM 712 C CA . LEU A 1 95 ? -6.966 8.848 19.149 1.00 54.84 95 LEU A CA 1
ATOM 713 C C . LEU A 1 95 ? -6.755 9.116 20.655 1.00 54.84 95 LEU A C 1
ATOM 715 O O . LEU A 1 95 ? -7.708 9.074 21.437 1.00 54.84 95 LEU A O 1
ATOM 719 N N . THR A 1 96 ? -5.523 9.377 21.103 1.00 41.34 96 THR A N 1
ATOM 720 C CA . THR A 1 96 ? -5.305 9.874 22.469 1.00 41.34 96 THR A CA 1
ATOM 721 C C . THR A 1 96 ? -5.928 11.262 22.568 1.00 41.34 96 THR A C 1
ATOM 723 O O . THR A 1 96 ? -5.367 12.228 22.054 1.00 41.34 96 THR A O 1
ATOM 726 N N . LYS A 1 97 ? -7.123 11.319 23.169 1.00 41.59 97 LYS A N 1
ATOM 727 C CA . LYS A 1 97 ? -7.843 12.546 23.517 1.00 41.59 97 LYS A CA 1
ATOM 728 C C . LYS A 1 97 ? -6.877 13.529 24.187 1.00 41.59 97 LYS A C 1
ATOM 730 O O . LYS A 1 97 ? -6.315 13.199 25.232 1.00 41.59 97 LYS A O 1
ATOM 735 N N . GLY A 1 98 ? -6.686 14.687 23.560 1.00 36.91 98 GLY A N 1
ATOM 736 C CA . GLY A 1 98 ? -6.388 15.923 24.282 1.00 36.91 98 GLY A CA 1
ATO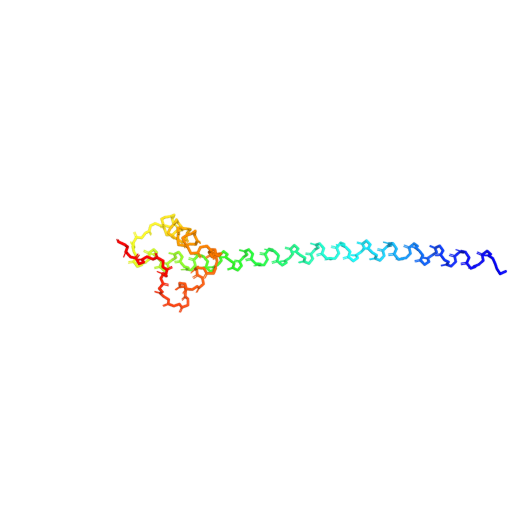M 737 C C . GLY A 1 98 ? -7.659 16.464 24.916 1.00 36.91 98 GLY A C 1
ATOM 738 O O . GLY A 1 98 ? -8.751 16.146 24.384 1.00 36.91 98 GLY A O 1
#

Solvent-accessible surface area (backbone atoms only — not comparable to full-atom values): 5357 Å² total; per-residue (Å²): 143,52,71,70,56,51,54,51,50,51,51,51,51,53,48,50,54,49,52,52,52,53,52,52,51,51,47,55,53,51,54,50,53,50,54,52,50,54,51,50,56,35,51,52,38,36,50,52,28,27,52,54,39,22,70,76,69,72,37,52,74,64,56,24,46,51,51,48,50,51,34,15,59,77,64,76,43,62,52,46,57,51,19,44,46,23,63,76,68,73,48,76,81,72,75,74,78,125

Foldseek 3Di:
DPPVVVVVVVVVVVVVVVVVVVVVVVVVVVVVVVVVVVVVLLVVLLVLLLVLCCVPVVDDSVVSSVVLVVLCVQVVHDSSVQSNCCNVVVDRPRPPDD